Protein AF-A0A7W7HY44-F1 (afdb_monomer)

Organism: NCBI:txid1868

Foldseek 3Di:
DVQLVVLVVVLVVQLVVLLVVLVVCLVVVPVVRVPDDNVRSSVVSNVVSCPDPSNVVSVVRSVVVVVVVVVVVVVVVVVVVVVVVVVVD

Sequence (89 aa):
MPQAEACRAEWDAGAAHETRRVFARAAAGDRRYNKMTTRQLKKTGLWRWRLSTSAIQLTKSEQKQRERARIYLRFAEFRRLSTLQLRRR

Structure (mmCIF, N/CA/C/O backbone):
data_AF-A0A7W7HY44-F1
#
_entry.id   AF-A0A7W7HY44-F1
#
loop_
_atom_site.group_PDB
_atom_site.id
_atom_site.type_symbol
_atom_site.label_atom_id
_atom_site.label_alt_id
_atom_site.label_comp_id
_atom_site.label_asym_id
_atom_site.label_entity_id
_atom_site.label_seq_id
_atom_site.pdbx_PDB_ins_code
_atom_site.Cartn_x
_atom_site.Cartn_y
_atom_site.Cartn_z
_atom_site.occupancy
_atom_site.B_iso_or_equiv
_atom_site.auth_seq_id
_atom_site.auth_comp_id
_atom_site.auth_asym_id
_atom_site.auth_atom_id
_atom_site.pdbx_PDB_model_num
ATOM 1 N N . MET A 1 1 ? 4.108 -2.598 -17.478 1.00 67.19 1 MET A N 1
ATOM 2 C CA . MET A 1 1 ? 5.472 -2.647 -16.890 1.00 67.19 1 MET A CA 1
ATOM 3 C C . MET A 1 1 ? 5.389 -3.494 -15.631 1.00 67.19 1 MET A C 1
ATOM 5 O O . MET A 1 1 ? 5.035 -2.948 -14.587 1.00 67.19 1 MET A O 1
ATOM 9 N N . PRO A 1 2 ? 5.706 -4.798 -15.708 1.00 82.19 2 PRO A N 1
ATOM 10 C CA . PRO A 1 2 ? 5.341 -5.767 -14.667 1.00 82.19 2 PRO A CA 1
ATOM 11 C C . PRO A 1 2 ? 5.847 -5.393 -13.266 1.00 82.19 2 PRO A C 1
ATOM 13 O O . PRO A 1 2 ? 5.145 -5.552 -12.279 1.00 82.19 2 PRO A O 1
ATOM 16 N N . GLN A 1 3 ? 7.047 -4.812 -13.179 1.00 85.75 3 GLN A N 1
ATOM 17 C CA . GLN A 1 3 ? 7.664 -4.423 -11.905 1.00 85.75 3 GLN A CA 1
ATOM 18 C C . GLN A 1 3 ? 7.017 -3.177 -11.277 1.00 85.75 3 GLN A C 1
ATOM 20 O O . GLN A 1 3 ? 6.898 -3.098 -10.061 1.00 85.75 3 GLN A O 1
ATOM 25 N N . ALA A 1 4 ? 6.577 -2.205 -12.085 1.00 86.50 4 ALA A N 1
ATOM 26 C CA . ALA A 1 4 ? 5.866 -1.031 -11.572 1.00 86.50 4 ALA A CA 1
ATOM 27 C C . ALA A 1 4 ? 4.457 -1.405 -11.080 1.00 86.50 4 ALA A C 1
ATOM 29 O O . ALA A 1 4 ? 3.996 -0.892 -10.064 1.00 86.50 4 ALA A O 1
ATOM 30 N N . GLU A 1 5 ? 3.796 -2.325 -11.785 1.00 91.88 5 GLU A N 1
ATOM 31 C CA . GLU A 1 5 ? 2.502 -2.889 -11.389 1.00 91.88 5 GLU A CA 1
ATOM 32 C C . GLU A 1 5 ? 2.618 -3.717 -10.105 1.00 91.88 5 GLU A C 1
ATOM 34 O O . GLU A 1 5 ? 1.789 -3.558 -9.215 1.00 91.88 5 GLU A O 1
ATOM 39 N N . ALA A 1 6 ? 3.683 -4.512 -9.958 1.00 93.44 6 ALA A N 1
ATOM 40 C CA . ALA A 1 6 ? 3.964 -5.245 -8.725 1.00 93.44 6 ALA A CA 1
ATOM 41 C C . ALA A 1 6 ? 4.162 -4.303 -7.525 1.00 93.44 6 ALA A C 1
ATOM 43 O O . ALA A 1 6 ? 3.497 -4.471 -6.506 1.00 93.44 6 ALA A O 1
ATOM 44 N N . CYS A 1 7 ? 4.984 -3.251 -7.660 1.00 92.81 7 CYS A N 1
ATOM 45 C CA . CYS A 1 7 ? 5.157 -2.264 -6.584 1.00 92.81 7 CYS A CA 1
ATOM 46 C C . CYS A 1 7 ? 3.833 -1.595 -6.191 1.00 92.81 7 CYS A C 1
ATOM 48 O O . CYS A 1 7 ? 3.594 -1.346 -5.011 1.00 92.81 7 CYS A O 1
ATOM 50 N N . ARG A 1 8 ? 2.970 -1.308 -7.171 1.00 93.25 8 ARG A N 1
ATOM 51 C CA . ARG A 1 8 ? 1.643 -0.736 -6.928 1.00 93.25 8 ARG A CA 1
ATOM 52 C C . ARG A 1 8 ? 0.727 -1.716 -6.196 1.00 93.25 8 ARG A C 1
ATOM 54 O O . ARG A 1 8 ? 0.105 -1.329 -5.214 1.00 93.25 8 ARG A O 1
ATOM 61 N N . ALA A 1 9 ? 0.695 -2.977 -6.619 1.00 96.31 9 ALA A N 1
ATOM 62 C CA . ALA A 1 9 ? -0.093 -4.017 -5.966 1.00 96.31 9 ALA A CA 1
ATOM 63 C C . ALA A 1 9 ? 0.341 -4.234 -4.506 1.00 96.31 9 ALA A C 1
ATOM 65 O O . ALA A 1 9 ? -0.501 -4.306 -3.612 1.00 96.31 9 ALA A O 1
ATOM 66 N N . GLU A 1 10 ? 1.650 -4.266 -4.241 1.00 96.31 10 GLU A N 1
ATOM 67 C CA . GLU A 1 10 ? 2.192 -4.335 -2.878 1.00 96.31 10 GLU A CA 1
ATOM 68 C C . GLU A 1 10 ? 1.828 -3.098 -2.052 1.00 96.31 10 GLU A C 1
ATOM 70 O O . GLU A 1 10 ? 1.488 -3.207 -0.870 1.00 96.31 10 GLU A O 1
ATOM 75 N N . TRP A 1 11 ? 1.851 -1.917 -2.674 1.00 97.19 11 TRP A N 1
ATOM 76 C CA . TRP A 1 11 ? 1.451 -0.681 -2.016 1.00 97.19 11 TRP A CA 1
ATOM 77 C C . TRP A 1 11 ? -0.020 -0.719 -1.592 1.00 97.19 11 TRP A C 1
ATOM 79 O O . TRP A 1 11 ? -0.342 -0.383 -0.448 1.00 97.19 11 TRP A O 1
ATOM 89 N N . ASP A 1 12 ? -0.905 -1.170 -2.480 1.00 96.69 12 ASP A N 1
ATOM 90 C CA . ASP A 1 12 ? -2.340 -1.291 -2.215 1.00 96.69 12 ASP A CA 1
ATOM 91 C C . ASP A 1 12 ? -2.628 -2.351 -1.141 1.00 96.69 12 ASP A C 1
ATOM 93 O O . ASP A 1 12 ? -3.429 -2.122 -0.226 1.00 96.69 12 ASP A O 1
ATOM 97 N N . ALA A 1 13 ? -1.921 -3.483 -1.185 1.00 97.62 13 ALA A N 1
ATOM 98 C CA . ALA A 1 13 ? -2.011 -4.524 -0.167 1.00 97.62 13 ALA A CA 1
ATOM 99 C C . ALA A 1 13 ? -1.583 -4.008 1.219 1.00 97.62 13 ALA A C 1
ATOM 101 O O . ALA A 1 13 ? -2.281 -4.239 2.213 1.00 97.62 13 ALA A O 1
ATOM 102 N N . GLY A 1 14 ? -0.485 -3.248 1.292 1.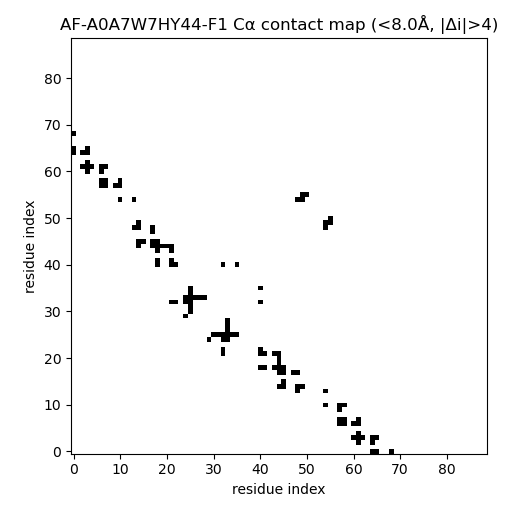00 97.25 14 GLY A N 1
ATOM 103 C CA . GLY A 1 14 ? -0.023 -2.610 2.526 1.00 97.25 14 GLY A CA 1
ATOM 104 C C . GLY A 1 14 ? -1.026 -1.593 3.080 1.00 97.25 14 GLY A C 1
ATOM 105 O O . GLY A 1 14 ? -1.313 -1.592 4.282 1.00 97.25 14 GLY A O 1
ATOM 106 N N . ALA A 1 15 ? -1.642 -0.790 2.206 1.00 97.19 15 ALA A N 1
ATOM 107 C CA . ALA A 1 15 ? -2.689 0.157 2.587 1.00 97.19 15 ALA A CA 1
ATOM 108 C C . ALA A 1 15 ? -3.917 -0.552 3.180 1.00 97.19 15 ALA A C 1
ATOM 110 O O . ALA A 1 15 ? -4.459 -0.126 4.209 1.00 97.19 15 ALA A O 1
ATOM 111 N N . ALA A 1 16 ? -4.343 -1.656 2.561 1.00 97.62 16 ALA A N 1
ATOM 112 C CA . ALA A 1 16 ? -5.445 -2.475 3.052 1.00 97.62 16 ALA A CA 1
ATOM 113 C C . ALA A 1 16 ? -5.113 -3.112 4.410 1.00 97.62 16 ALA A C 1
ATOM 115 O O . ALA A 1 16 ? -5.944 -3.084 5.322 1.00 97.62 16 ALA A O 1
ATOM 116 N N . HIS A 1 17 ? -3.896 -3.634 4.572 1.00 97.94 17 HIS A N 1
ATOM 117 C CA . HIS A 1 17 ? -3.431 -4.227 5.822 1.00 97.94 17 HIS A CA 1
ATOM 118 C C . HIS A 1 17 ? -3.404 -3.212 6.978 1.00 97.94 17 HIS A C 1
ATOM 120 O O . HIS A 1 17 ? -3.999 -3.467 8.027 1.00 97.94 17 HIS A O 1
ATOM 126 N N . GLU A 1 18 ? -2.789 -2.036 6.798 1.00 97.75 18 GLU A N 1
ATOM 127 C CA . GLU A 1 18 ? -2.735 -1.018 7.862 1.00 97.75 18 GLU A CA 1
ATOM 128 C C . GLU A 1 18 ? -4.134 -0.486 8.199 1.00 97.75 18 GLU A C 1
ATOM 130 O O . GLU A 1 18 ? -4.447 -0.246 9.366 1.00 97.75 18 GLU A O 1
ATOM 135 N N . THR A 1 19 ? -5.015 -0.382 7.199 1.00 97.50 19 THR A N 1
ATOM 136 C CA . THR A 1 19 ? -6.426 -0.062 7.435 1.00 97.50 19 THR A CA 1
ATOM 137 C C . THR A 1 19 ? -7.075 -1.114 8.333 1.00 97.50 19 THR A C 1
ATOM 139 O O . THR A 1 19 ? -7.585 -0.759 9.393 1.00 97.50 19 THR A O 1
ATOM 142 N N . ARG A 1 20 ? -6.996 -2.409 7.995 1.00 98.00 20 ARG A N 1
ATOM 143 C CA . ARG A 1 20 ? -7.542 -3.492 8.841 1.00 98.00 20 ARG A CA 1
ATOM 144 C C . ARG A 1 20 ? -6.978 -3.451 10.260 1.00 98.00 20 ARG A C 1
ATOM 146 O O . ARG A 1 20 ? -7.727 -3.601 11.219 1.00 98.00 20 ARG A O 1
ATOM 153 N N . ARG A 1 21 ? -5.681 -3.178 10.406 1.00 97.69 21 ARG A N 1
ATOM 154 C CA . ARG A 1 21 ? -5.017 -3.066 11.709 1.00 97.69 21 ARG A CA 1
ATOM 155 C C . ARG A 1 21 ? -5.568 -1.915 12.557 1.00 97.69 21 ARG A C 1
ATOM 157 O O . ARG A 1 21 ? -5.780 -2.097 13.753 1.00 97.69 21 ARG A O 1
ATOM 164 N N . VAL A 1 22 ? -5.823 -0.745 11.968 1.00 97.38 22 VAL A N 1
ATOM 165 C CA . VAL A 1 22 ? -6.445 0.392 12.677 1.00 97.38 22 VAL A CA 1
ATOM 166 C C . VAL A 1 22 ? -7.880 0.063 13.093 1.00 97.38 22 VAL A C 1
ATOM 168 O O . VAL A 1 22 ? -8.268 0.356 14.222 1.00 97.38 22 VAL A O 1
ATOM 171 N N . PHE A 1 23 ? -8.642 -0.610 12.228 1.00 97.94 23 PHE A N 1
ATOM 172 C CA . PHE A 1 23 ? -9.982 -1.096 12.564 1.00 97.94 23 PHE A CA 1
ATOM 173 C C . PHE A 1 23 ? -9.964 -2.103 13.719 1.00 97.94 23 PHE A C 1
ATOM 175 O O . PHE A 1 23 ? -10.745 -1.961 14.655 1.00 97.94 23 PHE A O 1
ATOM 182 N N . ALA A 1 24 ? -9.043 -3.069 13.700 1.00 97.94 24 ALA A N 1
ATOM 183 C CA . ALA A 1 24 ? -8.895 -4.044 14.777 1.00 97.94 24 ALA A CA 1
ATOM 184 C C . ALA A 1 24 ? -8.573 -3.368 16.120 1.00 97.94 24 ALA A C 1
ATOM 186 O O . ALA A 1 24 ? -9.139 -3.729 17.147 1.00 97.94 24 ALA A O 1
ATOM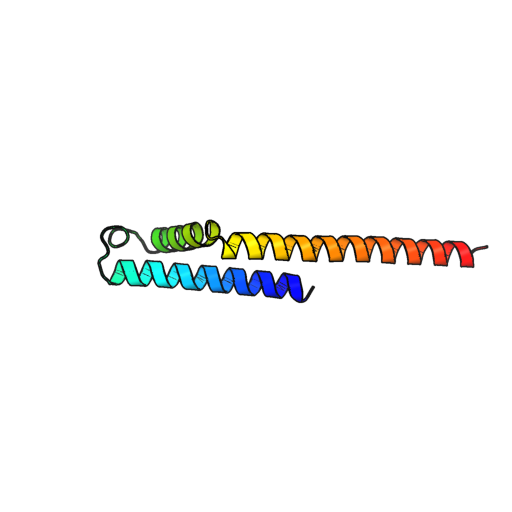 187 N N . ARG A 1 25 ? -7.722 -2.331 16.121 1.00 97.69 25 ARG A N 1
ATOM 188 C CA . ARG A 1 25 ? -7.438 -1.552 17.338 1.00 97.69 25 ARG A CA 1
ATOM 189 C C . ARG A 1 25 ? -8.645 -0.762 17.835 1.00 97.69 25 ARG A C 1
ATOM 191 O O . ARG A 1 25 ? -8.862 -0.701 19.040 1.00 97.69 25 ARG A O 1
ATOM 198 N N . ALA A 1 26 ? -9.428 -0.178 16.929 1.00 97.56 26 ALA A N 1
ATOM 199 C CA . ALA A 1 26 ? -10.673 0.493 17.295 1.00 97.56 26 ALA A CA 1
ATOM 200 C C . ALA A 1 26 ? -11.667 -0.487 17.938 1.00 97.56 26 ALA A C 1
ATOM 202 O O . ALA A 1 26 ? -12.230 -0.173 18.984 1.00 97.56 26 ALA A O 1
ATOM 203 N N . ALA A 1 27 ? -11.817 -1.684 17.358 1.00 97.00 27 ALA A N 1
ATOM 204 C CA . ALA A 1 27 ? -12.673 -2.748 17.884 1.00 97.00 27 ALA A CA 1
ATOM 205 C C . ALA A 1 27 ? -12.198 -3.267 19.253 1.00 97.00 27 ALA A C 1
ATOM 207 O O . ALA A 1 27 ? -13.018 -3.541 20.121 1.00 97.00 27 ALA A O 1
ATOM 208 N N . ALA A 1 28 ? -10.883 -3.322 19.479 1.00 97.56 28 ALA A N 1
ATOM 209 C CA . ALA A 1 28 ? -10.289 -3.655 20.774 1.00 97.56 28 ALA A CA 1
ATOM 210 C C . ALA A 1 28 ? -10.416 -2.533 21.831 1.00 97.56 28 ALA A C 1
ATOM 212 O O . ALA A 1 28 ? -9.902 -2.672 22.937 1.00 97.56 28 ALA A O 1
ATOM 213 N N . GLY A 1 29 ? -11.063 -1.407 21.506 1.00 96.75 29 GLY A N 1
ATOM 214 C CA . GLY A 1 29 ? -11.306 -0.315 22.450 1.00 96.75 29 GLY A CA 1
ATOM 215 C C . GLY A 1 29 ? -10.130 0.644 22.652 1.00 96.75 29 GLY A C 1
ATOM 216 O O . GLY A 1 29 ? -10.162 1.440 23.592 1.00 96.75 29 GLY A O 1
ATOM 217 N N . ASP A 1 30 ? -9.111 0.628 21.781 1.00 96.88 30 ASP A N 1
ATOM 218 C CA . ASP A 1 30 ? -7.992 1.579 21.847 1.00 96.88 30 ASP A CA 1
ATOM 219 C C . ASP A 1 30 ? -8.533 3.020 21.814 1.00 96.88 30 ASP A C 1
ATOM 221 O O . ASP A 1 30 ? -9.153 3.445 20.833 1.00 96.88 30 ASP A O 1
ATOM 225 N N . ARG A 1 31 ? -8.280 3.790 22.885 1.00 96.19 31 ARG A N 1
ATOM 226 C CA . ARG A 1 31 ? -8.782 5.168 23.066 1.00 96.19 31 ARG A CA 1
ATOM 227 C C . ARG A 1 31 ? -8.403 6.107 21.922 1.00 96.19 31 ARG A C 1
ATOM 229 O O . ARG A 1 31 ? -9.061 7.127 21.740 1.00 96.19 31 ARG A O 1
ATOM 236 N N . ARG A 1 32 ? -7.351 5.792 21.159 1.00 95.19 32 ARG A N 1
ATOM 237 C CA . ARG A 1 32 ? -6.928 6.589 19.998 1.00 95.19 32 ARG A CA 1
ATOM 238 C C . ARG A 1 32 ? -7.861 6.426 18.801 1.00 95.19 32 ARG A C 1
ATOM 240 O O . ARG A 1 32 ? -7.910 7.322 17.966 1.00 95.19 32 ARG A O 1
ATOM 247 N N . TYR A 1 33 ? -8.566 5.300 18.696 1.00 96.06 33 TYR A N 1
ATOM 248 C CA . TYR A 1 33 ? -9.330 4.925 17.503 1.00 96.06 33 TYR A CA 1
ATOM 249 C C . TYR A 1 33 ? -10.808 4.631 17.789 1.00 96.06 33 TYR A C 1
ATOM 251 O O . TYR A 1 33 ? -11.626 4.754 16.885 1.00 96.06 33 TYR A O 1
ATOM 259 N N . ASN A 1 34 ? -11.178 4.280 19.022 1.00 94.19 34 ASN A N 1
ATOM 260 C CA . ASN A 1 34 ? -12.528 3.825 19.376 1.00 94.19 34 ASN A CA 1
ATOM 261 C C . ASN A 1 34 ? -13.641 4.865 19.142 1.00 94.19 34 ASN A C 1
ATOM 263 O O . ASN A 1 34 ? -14.785 4.493 18.907 1.00 94.19 34 ASN A O 1
ATOM 267 N N . LYS A 1 35 ? -13.316 6.163 19.168 1.00 96.38 35 LYS A N 1
ATOM 268 C CA . LYS A 1 35 ? -14.254 7.264 18.878 1.00 96.38 35 LYS A CA 1
ATOM 269 C C . LYS A 1 35 ? -14.274 7.686 17.406 1.00 96.38 35 LYS A C 1
ATOM 271 O O . LYS A 1 35 ? -15.001 8.608 17.046 1.00 96.38 35 LYS A O 1
ATOM 276 N N . MET A 1 36 ? -13.450 7.075 16.556 1.00 97.19 36 MET A N 1
ATOM 277 C CA . MET A 1 36 ? -13.383 7.430 15.141 1.00 97.19 36 MET A CA 1
ATOM 278 C C . MET A 1 36 ? -14.482 6.723 14.347 1.00 97.19 36 MET A C 1
ATOM 280 O O . MET A 1 36 ? -14.714 5.526 14.485 1.00 97.19 36 MET A O 1
ATOM 284 N N . THR A 1 37 ? -15.101 7.455 13.427 1.00 97.81 37 THR A N 1
ATOM 285 C CA . THR A 1 37 ? -15.992 6.882 12.411 1.00 97.81 37 THR A CA 1
ATOM 286 C C . THR A 1 37 ? -15.228 5.957 11.461 1.00 97.81 37 THR A C 1
ATOM 288 O O . THR A 1 37 ? -14.027 6.120 11.232 1.00 97.81 37 THR A O 1
ATOM 291 N N . THR A 1 38 ? -15.937 5.053 10.783 1.00 96.69 38 THR A N 1
ATOM 292 C CA . THR A 1 38 ? -15.382 4.188 9.724 1.00 96.69 38 THR A CA 1
ATOM 293 C C . THR A 1 38 ? -14.573 4.973 8.684 1.00 96.69 38 THR A C 1
ATOM 295 O O . THR A 1 38 ? -13.501 4.540 8.261 1.00 96.69 38 THR A O 1
ATOM 298 N N . ARG A 1 39 ? -15.053 6.156 8.272 1.00 97.75 39 ARG A N 1
ATOM 299 C CA . ARG A 1 39 ? -14.355 7.013 7.301 1.00 97.75 39 ARG A CA 1
ATOM 300 C C . ARG A 1 39 ? -13.050 7.574 7.870 1.00 97.75 39 ARG A C 1
ATOM 302 O O . ARG A 1 39 ? -12.052 7.619 7.151 1.00 97.75 39 ARG A O 1
ATOM 309 N N . GLN A 1 40 ? -13.050 7.990 9.136 1.00 97.75 40 GLN A N 1
ATOM 310 C CA . GLN A 1 40 ? -11.845 8.457 9.824 1.00 97.75 40 GLN A CA 1
ATOM 311 C C . GLN A 1 40 ? -10.838 7.320 9.996 1.00 97.75 40 GLN A C 1
ATOM 313 O O . GLN A 1 40 ? -9.678 7.511 9.657 1.00 97.75 40 GLN A O 1
ATOM 318 N N . LEU A 1 41 ? -11.273 6.122 10.394 1.00 97.81 41 LEU A N 1
ATOM 319 C CA . LEU A 1 41 ? -10.399 4.949 10.511 1.00 97.81 41 LEU A CA 1
ATOM 320 C C . LEU A 1 41 ? -9.726 4.598 9.176 1.00 97.81 41 LEU A C 1
ATOM 322 O O . LEU A 1 41 ? -8.514 4.389 9.142 1.00 97.81 41 LEU A O 1
ATOM 326 N N . LYS A 1 42 ? -10.474 4.620 8.062 1.00 97.69 42 LYS A N 1
ATOM 327 C CA . LYS A 1 42 ? -9.914 4.432 6.709 1.00 97.69 42 LYS A CA 1
ATOM 328 C C . LYS A 1 42 ? -8.863 5.492 6.368 1.00 97.69 42 LYS A C 1
ATOM 330 O O . LYS A 1 42 ? -7.773 5.149 5.919 1.00 97.69 42 LYS A O 1
ATOM 335 N N . LYS A 1 43 ? -9.165 6.777 6.604 1.00 98.00 43 LYS A N 1
ATOM 33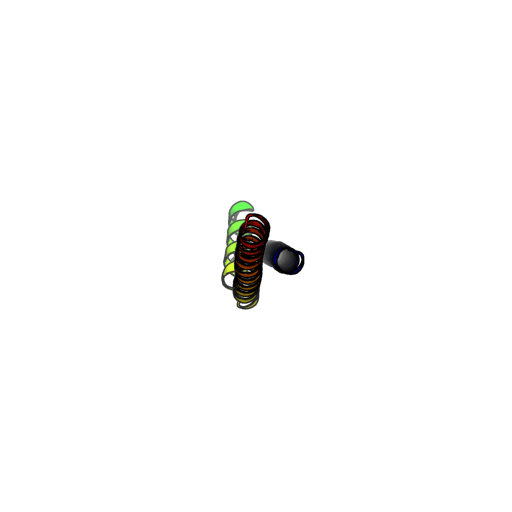6 C CA . LYS A 1 43 ? -8.203 7.873 6.381 1.00 98.00 43 LYS A CA 1
ATOM 337 C C . LYS A 1 43 ? -6.951 7.710 7.242 1.00 98.00 43 LYS A C 1
ATOM 339 O O . LYS A 1 43 ? -5.849 7.875 6.731 1.00 98.00 43 LYS A O 1
ATOM 344 N N . THR A 1 44 ? -7.113 7.360 8.514 1.00 97.62 44 THR A N 1
ATOM 345 C CA . THR A 1 44 ? -6.010 7.154 9.457 1.00 97.62 44 THR A CA 1
ATOM 346 C C . THR A 1 44 ? -5.132 5.981 9.038 1.00 97.62 44 THR A C 1
ATOM 348 O O . THR A 1 44 ? -3.915 6.133 8.995 1.00 97.62 44 THR A O 1
ATOM 351 N N . GLY A 1 45 ? -5.721 4.838 8.676 1.00 97.25 45 GLY A N 1
ATOM 352 C CA . GLY A 1 45 ? -4.979 3.681 8.167 1.00 97.25 45 GLY A CA 1
ATOM 353 C C . GLY A 1 45 ? -4.156 4.028 6.927 1.00 97.25 45 GLY A C 1
ATOM 354 O O . GLY A 1 45 ? -2.951 3.787 6.894 1.00 97.25 45 GLY A O 1
ATOM 355 N N . LEU A 1 46 ? -4.779 4.702 5.957 1.00 97.06 46 LEU A N 1
ATOM 356 C CA . LEU A 1 46 ? -4.099 5.171 4.750 1.00 97.06 46 LEU A CA 1
ATOM 357 C C . LEU A 1 46 ? -2.964 6.159 5.058 1.00 97.06 46 LEU A C 1
ATOM 359 O O . LEU A 1 46 ? -1.889 6.068 4.470 1.00 97.06 46 LEU A O 1
ATOM 363 N N . TRP A 1 47 ? -3.190 7.108 5.967 1.00 97.56 47 TRP A N 1
ATOM 364 C CA . TRP A 1 47 ? -2.182 8.091 6.363 1.00 97.56 47 TRP A CA 1
ATOM 365 C C . TRP A 1 47 ? -0.980 7.428 7.041 1.00 97.56 47 TRP A C 1
ATOM 367 O O . TRP A 1 47 ? 0.160 7.695 6.666 1.00 97.56 47 TRP A O 1
ATOM 377 N N . ARG A 1 48 ? -1.227 6.501 7.974 1.00 97.00 48 ARG A N 1
ATOM 378 C CA . ARG A 1 48 ? -0.169 5.725 8.637 1.00 97.00 48 ARG A CA 1
ATOM 379 C C . ARG A 1 48 ? 0.640 4.909 7.636 1.00 97.00 48 ARG A C 1
ATOM 381 O O . ARG A 1 48 ? 1.864 4.913 7.712 1.00 97.00 48 ARG A O 1
ATOM 388 N N . TRP A 1 49 ? -0.031 4.255 6.685 1.00 97.88 49 TRP A N 1
ATOM 389 C CA . TRP A 1 49 ? 0.647 3.511 5.628 1.00 97.88 49 TRP A CA 1
ATOM 390 C C . TRP A 1 49 ? 1.536 4.420 4.780 1.00 97.88 49 TRP A C 1
ATOM 392 O O . TRP A 1 49 ? 2.717 4.129 4.624 1.00 97.88 49 TRP A O 1
ATOM 402 N N . ARG A 1 50 ? 1.013 5.559 4.309 1.00 96.69 50 ARG A N 1
ATOM 403 C CA . ARG A 1 50 ? 1.751 6.530 3.478 1.00 96.69 50 ARG A CA 1
ATOM 404 C C . ARG A 1 50 ? 3.043 7.038 4.113 1.00 96.69 50 ARG A C 1
ATOM 406 O O . ARG A 1 50 ? 3.993 7.310 3.390 1.00 96.69 50 ARG A O 1
ATOM 413 N N . LEU A 1 51 ? 3.068 7.175 5.437 1.00 96.50 51 LEU A N 1
ATOM 414 C CA . LEU A 1 51 ? 4.247 7.626 6.177 1.00 96.50 51 LEU A CA 1
ATOM 415 C C . LEU A 1 51 ? 5.239 6.504 6.501 1.00 96.50 51 LEU A C 1
ATOM 417 O O . LEU A 1 51 ? 6.336 6.781 6.980 1.00 96.50 51 LEU A O 1
ATOM 421 N N . SER A 1 52 ? 4.874 5.245 6.268 1.00 97.31 52 SER A N 1
ATOM 422 C CA . SER A 1 52 ? 5.773 4.124 6.518 1.00 97.31 52 SER A CA 1
ATOM 423 C C . SER A 1 52 ? 6.938 4.108 5.526 1.00 97.31 52 SER A C 1
ATOM 425 O O . SER A 1 52 ? 6.783 4.413 4.339 1.00 97.31 52 SER A O 1
ATOM 427 N N . THR A 1 53 ? 8.111 3.677 5.998 1.00 97.00 53 THR A N 1
ATOM 428 C CA . THR A 1 53 ? 9.300 3.508 5.153 1.00 97.00 53 THR A CA 1
ATOM 429 C C . THR A 1 53 ? 9.012 2.594 3.963 1.00 97.00 53 THR A C 1
ATOM 431 O O . THR A 1 53 ? 9.419 2.905 2.847 1.00 97.00 53 THR A O 1
ATOM 434 N N . SER A 1 54 ? 8.256 1.512 4.167 1.00 96.12 54 SER A N 1
ATOM 435 C CA . SER A 1 54 ? 7.894 0.567 3.106 1.00 96.12 54 SER A CA 1
ATOM 436 C C . SER A 1 54 ? 7.088 1.232 1.989 1.00 96.12 54 SER A C 1
ATOM 438 O O . SER A 1 54 ? 7.466 1.125 0.825 1.00 96.12 54 SER A O 1
ATOM 440 N N . ALA A 1 55 ? 6.035 1.989 2.320 1.00 96.00 55 ALA A N 1
ATOM 441 C CA . ALA A 1 55 ? 5.231 2.697 1.321 1.00 96.00 55 ALA A CA 1
ATOM 442 C C . ALA A 1 55 ? 6.057 3.718 0.524 1.00 96.00 55 ALA A C 1
ATOM 444 O O . ALA A 1 55 ? 5.902 3.836 -0.696 1.00 96.00 55 ALA A O 1
ATOM 445 N N . ILE A 1 56 ? 6.964 4.431 1.200 1.00 97.56 56 ILE A N 1
ATOM 446 C CA . ILE A 1 56 ? 7.880 5.382 0.563 1.00 97.56 56 ILE A CA 1
ATOM 447 C C . ILE A 1 56 ? 8.815 4.654 -0.412 1.00 97.56 56 ILE A C 1
ATOM 449 O O . ILE A 1 56 ? 8.990 5.106 -1.545 1.00 97.56 56 ILE A O 1
ATOM 453 N N . GLN A 1 57 ? 9.399 3.521 -0.010 1.00 97.38 57 GLN A N 1
ATOM 454 C CA . GLN A 1 57 ? 10.306 2.750 -0.867 1.00 97.38 57 GLN A CA 1
ATOM 455 C C . GLN A 1 57 ? 9.595 2.125 -2.069 1.00 97.38 57 GLN A C 1
ATOM 457 O O . GLN A 1 57 ? 10.135 2.157 -3.176 1.00 97.38 57 GLN A O 1
ATOM 462 N N . LEU A 1 58 ? 8.372 1.626 -1.888 1.00 95.50 58 LEU A N 1
ATOM 463 C CA . LEU A 1 58 ? 7.545 1.114 -2.983 1.00 95.50 58 LEU A CA 1
ATOM 464 C C . LEU A 1 58 ? 7.224 2.210 -3.999 1.00 95.50 58 LEU A C 1
ATOM 466 O O . LEU A 1 58 ? 7.392 2.002 -5.197 1.00 95.50 58 LEU A O 1
ATOM 470 N N . THR A 1 59 ? 6.873 3.407 -3.525 1.00 95.38 59 THR A N 1
ATOM 471 C CA . THR A 1 59 ? 6.609 4.567 -4.392 1.00 95.38 59 THR A CA 1
ATOM 472 C C . THR A 1 59 ? 7.860 4.971 -5.181 1.00 95.38 59 THR A C 1
ATOM 474 O O . THR A 1 59 ? 7.803 5.185 -6.393 1.00 95.38 59 THR A O 1
ATOM 477 N N . LYS A 1 60 ? 9.025 5.032 -4.518 1.00 96.69 60 LYS A N 1
ATOM 478 C CA . LYS A 1 60 ? 10.312 5.317 -5.178 1.00 96.69 60 LYS A CA 1
ATOM 479 C C . LYS A 1 60 ? 10.668 4.251 -6.215 1.00 96.69 60 LYS A C 1
ATOM 481 O O . LYS A 1 60 ? 11.145 4.583 -7.299 1.00 96.69 60 LYS A O 1
ATOM 486 N N . SER A 1 61 ? 10.427 2.984 -5.893 1.00 95.25 61 SER A N 1
ATOM 487 C CA . SER A 1 61 ? 10.697 1.856 -6.785 1.00 95.25 61 SER A CA 1
ATOM 488 C C . SER A 1 61 ? 9.780 1.881 -8.005 1.00 95.25 61 SER A C 1
ATOM 490 O O . SER A 1 61 ? 10.280 1.805 -9.126 1.00 95.25 61 SER A O 1
ATOM 492 N N . GLU A 1 62 ? 8.473 2.099 -7.822 1.00 95.25 62 GLU A N 1
ATOM 493 C CA . GLU A 1 62 ? 7.516 2.286 -8.919 1.00 95.25 62 GLU A CA 1
ATOM 494 C C . GLU A 1 62 ? 7.971 3.421 -9.850 1.00 95.25 62 GLU A C 1
ATOM 496 O O . GLU A 1 62 ? 8.057 3.232 -11.067 1.00 95.25 62 GLU A O 1
ATOM 501 N N . GLN A 1 63 ? 8.334 4.579 -9.287 1.00 95.38 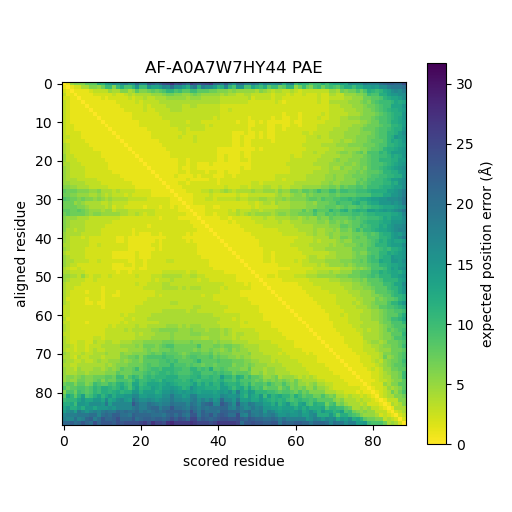63 GLN A N 1
ATOM 502 C CA . GLN A 1 63 ? 8.796 5.731 -10.063 1.00 95.38 63 GLN A CA 1
ATOM 503 C C . GLN A 1 63 ? 10.075 5.423 -10.851 1.00 95.38 63 GLN A C 1
ATOM 505 O O . GLN A 1 63 ? 10.171 5.759 -12.032 1.00 95.38 63 GLN A O 1
ATOM 510 N N . LYS A 1 64 ? 11.042 4.734 -10.236 1.00 95.62 64 LYS A N 1
ATOM 511 C CA . LYS A 1 64 ? 12.281 4.311 -10.902 1.00 95.62 64 LYS A CA 1
ATOM 512 C C . LYS A 1 64 ? 11.998 3.395 -12.092 1.00 95.62 64 LYS A C 1
ATOM 514 O O . LYS A 1 64 ? 12.624 3.546 -13.140 1.00 95.62 64 LYS A O 1
ATOM 519 N N . GLN A 1 65 ? 11.062 2.458 -11.950 1.00 92.50 65 GLN A N 1
ATOM 520 C CA . GLN A 1 65 ? 10.705 1.545 -13.037 1.00 92.50 65 GLN A CA 1
ATOM 521 C C . GLN A 1 65 ? 9.977 2.259 -14.176 1.00 92.50 65 GLN A C 1
ATOM 523 O O . GLN A 1 65 ? 10.243 1.986 -15.347 1.00 92.50 65 GLN A O 1
ATOM 528 N N . ARG A 1 66 ? 9.114 3.227 -13.855 1.00 93.19 66 ARG A N 1
ATOM 529 C CA . ARG A 1 66 ? 8.469 4.088 -14.856 1.00 93.19 66 ARG A CA 1
ATOM 530 C C . ARG A 1 66 ? 9.470 4.926 -15.632 1.00 93.19 66 ARG A C 1
ATOM 532 O O . ARG A 1 66 ? 9.360 5.024 -16.851 1.00 93.19 66 ARG A O 1
ATOM 539 N N . GLU A 1 67 ? 10.462 5.490 -14.953 1.00 94.44 67 GLU A N 1
ATOM 540 C CA . GLU A 1 67 ? 11.477 6.297 -15.626 1.00 94.44 67 GLU A CA 1
ATOM 541 C C . GLU A 1 67 ? 12.352 5.441 -16.549 1.00 94.44 67 GLU A C 1
ATOM 543 O O . GLU A 1 67 ? 12.574 5.800 -17.703 1.00 94.44 67 GLU A O 1
ATOM 548 N N . ARG A 1 68 ? 12.759 4.245 -16.104 1.00 93.19 68 ARG A N 1
ATOM 549 C CA . ARG A 1 68 ? 13.466 3.275 -16.961 1.00 93.19 68 ARG A CA 1
ATOM 550 C C . ARG A 1 68 ? 12.664 2.920 -18.209 1.00 93.19 68 ARG A C 1
ATOM 552 O O . ARG A 1 68 ? 13.214 2.916 -19.309 1.00 93.19 68 ARG A O 1
ATOM 559 N N . ALA A 1 69 ? 11.368 2.665 -18.043 1.00 92.00 69 ALA A N 1
ATOM 560 C CA . ALA A 1 69 ? 10.463 2.402 -19.153 1.00 92.00 69 ALA A CA 1
ATOM 561 C C . ALA A 1 69 ? 10.423 3.566 -20.148 1.00 92.00 69 ALA A C 1
ATOM 563 O O . ALA A 1 69 ? 10.537 3.357 -21.354 1.00 92.00 69 ALA A O 1
ATOM 564 N N . ARG A 1 70 ? 10.314 4.796 -19.639 1.00 93.69 70 ARG A N 1
ATOM 565 C CA . ARG A 1 70 ? 10.277 6.012 -20.452 1.00 93.69 70 ARG A CA 1
ATOM 566 C C . ARG A 1 70 ? 11.560 6.210 -21.256 1.00 93.69 70 ARG A C 1
ATOM 568 O O . ARG A 1 70 ?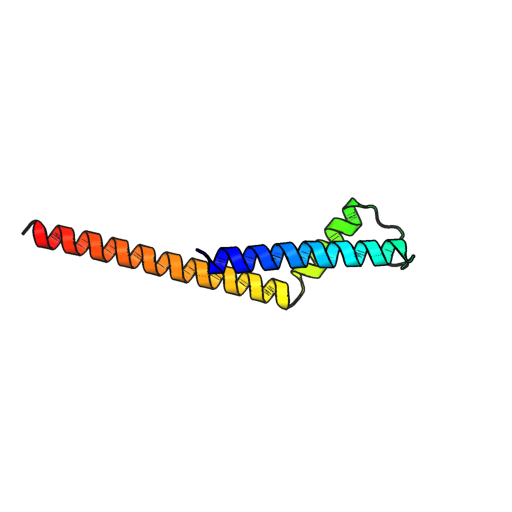 11.486 6.519 -22.443 1.00 93.69 70 ARG A O 1
ATOM 575 N N . ILE A 1 71 ? 12.721 6.024 -20.628 1.00 94.62 71 ILE A N 1
ATOM 576 C CA . ILE A 1 71 ? 14.028 6.137 -21.292 1.00 94.62 71 ILE A CA 1
ATOM 577 C C . ILE A 1 71 ? 14.153 5.089 -22.399 1.00 94.62 71 ILE A C 1
ATOM 579 O O . ILE A 1 71 ? 14.546 5.422 -23.516 1.00 94.62 71 ILE A O 1
ATOM 583 N N . TYR A 1 72 ? 13.773 3.842 -22.113 1.00 92.5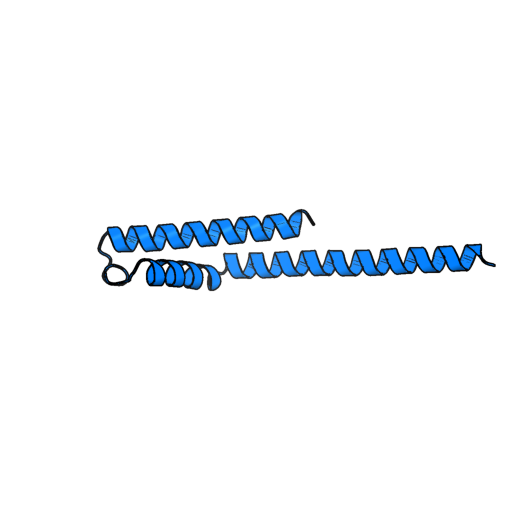0 72 TYR A N 1
ATOM 584 C CA . TYR A 1 72 ? 13.817 2.768 -23.101 1.00 92.50 72 TYR A CA 1
ATOM 585 C C . TYR A 1 72 ? 12.925 3.063 -24.311 1.00 92.50 72 TYR A C 1
ATOM 587 O O . TYR A 1 72 ? 13.376 2.930 -25.447 1.00 92.50 72 TYR A O 1
ATOM 5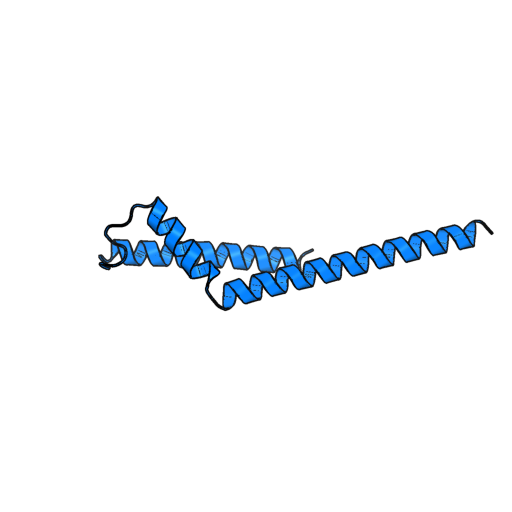95 N N . LEU A 1 73 ? 11.687 3.512 -24.081 1.00 93.19 73 LEU A N 1
ATOM 596 C CA . LEU A 1 73 ? 10.764 3.871 -25.160 1.00 93.19 73 LEU A CA 1
ATOM 597 C C . LEU A 1 73 ? 11.314 5.017 -26.017 1.00 93.19 73 LEU A C 1
ATOM 599 O O . LEU A 1 73 ? 11.355 4.886 -27.237 1.00 93.19 73 LEU A O 1
ATOM 603 N N . ARG A 1 74 ? 11.841 6.081 -25.394 1.00 93.31 74 ARG A N 1
ATOM 604 C CA . ARG A 1 74 ? 12.499 7.187 -26.115 1.00 93.31 74 ARG A CA 1
ATOM 605 C C . ARG A 1 74 ? 13.671 6.709 -26.970 1.00 93.31 74 ARG A C 1
ATOM 607 O O . ARG A 1 74 ? 13.827 7.142 -28.109 1.00 93.31 74 ARG A O 1
ATOM 614 N N . PHE A 1 75 ? 14.498 5.810 -26.439 1.00 93.56 75 PHE A N 1
ATOM 615 C CA . PHE A 1 75 ? 15.618 5.245 -27.189 1.00 93.56 75 PHE A CA 1
ATOM 616 C C . PHE A 1 75 ? 15.146 4.371 -28.361 1.00 93.56 75 PHE A C 1
ATOM 618 O O . PHE A 1 75 ? 15.687 4.468 -29.463 1.00 93.56 75 PHE A O 1
ATOM 625 N N . ALA A 1 76 ? 14.121 3.542 -28.151 1.00 92.44 76 ALA A N 1
ATOM 626 C CA . ALA A 1 76 ? 13.539 2.707 -29.197 1.00 92.44 76 ALA A CA 1
ATOM 627 C C . ALA A 1 76 ? 12.931 3.551 -30.332 1.00 92.44 76 ALA A C 1
ATOM 629 O O . ALA A 1 76 ? 13.140 3.240 -31.507 1.00 92.44 76 ALA A O 1
ATOM 630 N N . GLU A 1 77 ? 12.241 4.643 -29.994 1.00 92.25 77 GLU A N 1
ATOM 631 C CA . GLU A 1 77 ? 11.720 5.623 -30.953 1.00 92.25 77 GLU A CA 1
ATOM 632 C C . GLU A 1 77 ? 12.843 6.275 -31.762 1.00 92.25 77 GLU A C 1
ATOM 634 O O . GLU A 1 77 ? 12.796 6.260 -32.994 1.00 92.25 77 GLU A O 1
ATOM 639 N N . PHE A 1 78 ? 13.891 6.769 -31.093 1.00 91.06 78 PHE A N 1
ATOM 640 C CA . PHE A 1 78 ? 15.056 7.344 -31.765 1.00 91.06 78 PHE A CA 1
ATOM 641 C C . PHE A 1 78 ? 15.698 6.346 -32.735 1.00 91.06 78 PHE A C 1
ATOM 643 O O . PHE A 1 78 ? 15.878 6.647 -33.912 1.00 91.06 78 PHE A O 1
ATOM 650 N N . ARG A 1 79 ? 15.974 5.117 -32.281 1.00 90.00 79 ARG A N 1
ATOM 651 C CA . ARG A 1 79 ? 16.581 4.072 -33.117 1.00 90.00 79 ARG A CA 1
ATOM 652 C C . ARG A 1 79 ? 15.720 3.737 -34.336 1.00 90.00 79 ARG A C 1
ATOM 654 O O . ARG A 1 79 ? 16.257 3.529 -35.427 1.00 90.00 79 ARG A O 1
ATOM 661 N N . ARG A 1 80 ? 14.394 3.695 -34.176 1.00 88.81 80 ARG A N 1
ATOM 662 C CA . ARG A 1 80 ? 13.454 3.468 -35.280 1.00 88.81 80 ARG A CA 1
ATOM 663 C C . ARG A 1 80 ? 13.525 4.596 -36.310 1.00 88.81 80 ARG A C 1
ATOM 665 O O . ARG A 1 80 ? 13.623 4.307 -37.499 1.00 88.81 80 ARG A O 1
ATOM 672 N N . LEU A 1 81 ? 13.512 5.853 -35.868 1.00 88.69 81 LEU A N 1
ATOM 673 C CA . LEU A 1 81 ? 13.594 7.022 -36.751 1.00 88.69 81 LEU A CA 1
ATOM 674 C C . LEU A 1 81 ? 14.929 7.082 -37.504 1.00 88.69 81 LEU A C 1
ATOM 676 O O . LEU A 1 81 ? 14.928 7.237 -38.724 1.00 88.69 81 LEU A O 1
ATOM 680 N N . SER A 1 82 ? 16.047 6.855 -36.814 1.00 84.75 82 SER A N 1
ATOM 681 C CA . SER A 1 82 ? 17.383 6.845 -37.425 1.00 84.75 82 SER A CA 1
ATOM 682 C C . SER A 1 82 ? 17.527 5.742 -38.481 1.00 84.75 82 SER A C 1
ATOM 684 O O . SER A 1 82 ? 18.080 5.965 -39.556 1.00 84.75 82 SER A O 1
ATOM 686 N N . THR A 1 83 ? 16.960 4.558 -38.226 1.00 82.25 83 THR A N 1
ATOM 687 C CA . THR A 1 83 ? 16.967 3.443 -39.191 1.00 82.25 83 THR A CA 1
ATOM 688 C C . THR A 1 83 ? 16.121 3.752 -40.433 1.00 82.25 83 THR A C 1
ATOM 690 O O . THR A 1 83 ? 16.494 3.390 -41.548 1.00 82.25 83 THR A O 1
ATOM 693 N N . LEU A 1 84 ? 14.985 4.438 -40.266 1.00 78.06 84 LEU A N 1
ATOM 694 C CA . LEU A 1 84 ? 14.128 4.863 -41.378 1.00 78.06 84 LEU A CA 1
ATOM 695 C C . LEU A 1 84 ? 14.782 5.956 -42.236 1.00 78.06 84 LEU A C 1
ATOM 697 O O . LEU A 1 84 ? 14.585 5.964 -43.448 1.00 78.06 84 LEU A O 1
ATOM 701 N N . GLN A 1 85 ? 15.568 6.851 -41.634 1.00 70.69 85 GLN A N 1
ATOM 702 C CA . GLN A 1 85 ? 16.326 7.873 -42.363 1.00 70.69 85 GLN A CA 1
ATOM 703 C C . GLN A 1 85 ? 17.461 7.272 -43.202 1.00 70.69 85 GLN A C 1
ATOM 705 O O . GLN A 1 85 ? 17.665 7.702 -44.332 1.00 70.69 85 GLN A O 1
ATOM 710 N N . LEU A 1 86 ? 18.149 6.248 -42.686 1.00 66.56 86 LEU A N 1
ATOM 711 C CA . LEU A 1 86 ? 19.199 5.525 -43.414 1.00 66.56 86 LEU A CA 1
ATOM 712 C C . LEU A 1 86 ? 18.671 4.733 -44.618 1.00 66.56 86 LEU A C 1
ATOM 714 O O . LEU A 1 86 ? 19.379 4.614 -45.602 1.00 66.56 86 LEU A O 1
ATOM 718 N N . ARG A 1 87 ? 17.437 4.214 -44.565 1.00 65.38 87 ARG A N 1
ATOM 719 C CA . ARG A 1 87 ? 16.812 3.479 -45.686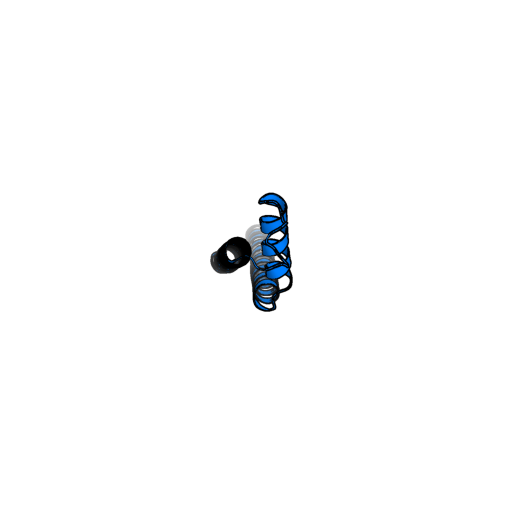 1.00 65.38 87 ARG A CA 1
ATOM 720 C C . ARG A 1 87 ? 16.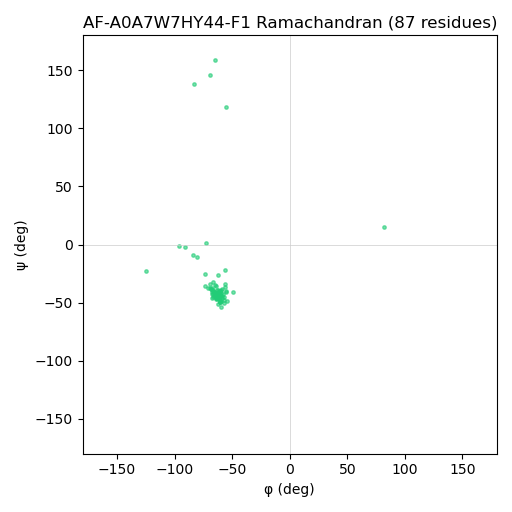223 4.371 -46.785 1.00 65.38 87 ARG A C 1
ATOM 722 O O . ARG A 1 87 ? 15.784 3.853 -47.804 1.00 65.38 87 ARG A O 1
ATOM 729 N N . ARG A 1 88 ? 16.118 5.682 -46.546 1.00 62.62 88 ARG A N 1
ATOM 730 C CA . ARG A 1 88 ? 15.612 6.672 -47.518 1.00 62.62 88 ARG A CA 1
ATOM 731 C C . ARG A 1 88 ? 16.733 7.383 -48.286 1.00 62.62 88 ARG A C 1
ATOM 733 O O . ARG A 1 88 ? 16.428 8.246 -49.104 1.00 62.62 88 ARG A O 1
ATOM 740 N N . ARG A 1 89 ? 17.990 7.060 -47.985 1.00 53.47 89 ARG A N 1
ATOM 741 C CA . ARG A 1 89 ? 19.178 7.451 -48.746 1.00 53.47 89 ARG A CA 1
ATOM 742 C C . ARG A 1 89 ? 19.676 6.246 -49.524 1.00 53.47 89 ARG A C 1
ATOM 744 O O . ARG A 1 89 ? 20.237 6.486 -50.609 1.00 53.47 89 ARG A O 1
#

pLDDT: mean 92.75, std 8.67, range [53.47, 98.0]

Solvent-accessible surface area (backbone atoms only — not comparable to full-atom values): 4675 Å² total; per-residue (Å²): 108,72,67,32,53,46,30,49,51,54,43,53,52,48,31,52,49,38,24,52,51,42,48,52,40,22,74,72,57,37,82,92,37,49,84,52,51,73,70,51,38,47,51,49,11,42,50,56,31,59,71,32,70,66,43,48,51,32,52,53,49,24,50,53,44,50,50,54,50,52,54,50,51,54,50,53,51,50,53,52,52,55,53,55,57,62,74,74,108

Radius of gyration: 21.75 Å; Cα contacts (8 Å, |Δi|>4): 65; chains: 1; bounding box: 35×14×72 Å

Secondary structure (DSSP, 8-state):
-HHHHHHHHHHHHHHHHHHHHHHHHHHTT-TTTTT--HHHHHHHHHHHHHHSHHHHHHHHHHHHHHHHHHHHHHHHHHHHHHHHHHTT-

Mean predicted aligned error: 5.29 Å